Protein AF-A0A947YPJ2-F1 (afdb_monomer_lite)

Radius of gyration: 19.1 Å; chains: 1; bounding box: 31×46×48 Å

pLDDT: mean 85.49, std 8.6, range [52.34, 95.69]

Structure (mmCIF, N/CA/C/O backbone):
data_AF-A0A947YPJ2-F1
#
_entry.id   AF-A0A947YPJ2-F1
#
loop_
_atom_site.group_PDB
_atom_site.id
_atom_site.type_symbol
_atom_site.label_atom_id
_atom_site.label_alt_id
_atom_site.label_comp_id
_atom_site.label_asym_id
_atom_site.label_entity_id
_atom_site.label_seq_id
_atom_site.pdbx_PDB_ins_code
_atom_site.Cartn_x
_atom_site.Cartn_y
_atom_site.Cartn_z
_atom_site.occupancy
_atom_site.B_iso_or_equiv
_atom_site.auth_seq_id
_atom_site.auth_comp_id
_atom_site.auth_asym_id
_atom_site.auth_atom_id
_atom_site.pdbx_PDB_model_num
ATOM 1 N N . MET A 1 1 ? -12.593 -19.917 -6.006 1.00 66.19 1 MET A N 1
ATOM 2 C CA . MET A 1 1 ? -12.044 -19.716 -4.646 1.00 66.19 1 MET A CA 1
ATOM 3 C C . MET A 1 1 ? -13.146 -19.430 -3.629 1.00 66.19 1 MET A C 1
ATOM 5 O O . MET A 1 1 ? -13.114 -20.058 -2.577 1.00 66.1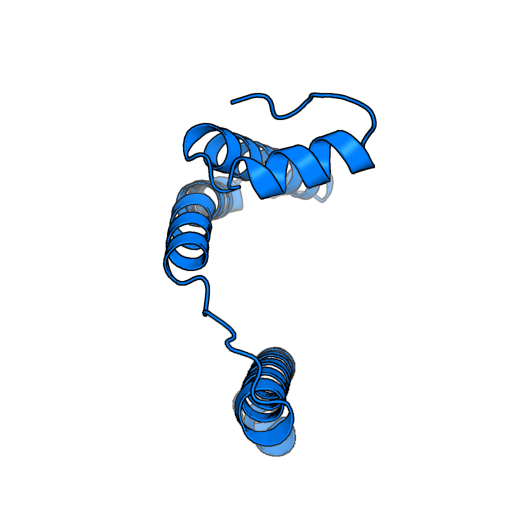9 1 MET A O 1
ATOM 9 N N . ASP A 1 2 ? -14.154 -18.610 -3.954 1.00 71.69 2 ASP A N 1
ATOM 10 C CA . ASP A 1 2 ? -15.284 -18.308 -3.051 1.00 71.69 2 ASP A CA 1
ATOM 11 C C . ASP A 1 2 ? -16.009 -19.541 -2.500 1.00 71.69 2 ASP A C 1
ATOM 13 O O . ASP A 1 2 ? -16.195 -19.647 -1.296 1.00 71.69 2 ASP A O 1
ATOM 17 N N . ILE A 1 3 ? -16.339 -20.524 -3.344 1.00 77.31 3 ILE A N 1
ATOM 18 C CA . ILE A 1 3 ? -17.095 -21.727 -2.934 1.00 77.31 3 ILE A CA 1
ATOM 19 C C . ILE A 1 3 ? -16.406 -22.492 -1.785 1.00 77.31 3 ILE A C 1
ATOM 21 O O . ILE A 1 3 ? -17.071 -23.065 -0.925 1.00 77.31 3 ILE A O 1
ATOM 25 N N . ILE A 1 4 ? -15.070 -22.484 -1.749 1.00 81.25 4 ILE A N 1
ATOM 26 C CA . ILE A 1 4 ? -14.280 -23.177 -0.724 1.00 81.25 4 ILE A CA 1
ATOM 27 C C . ILE A 1 4 ? -14.060 -22.253 0.478 1.00 81.25 4 ILE A C 1
ATOM 29 O O . ILE A 1 4 ? -14.353 -22.629 1.608 1.00 81.25 4 ILE A O 1
ATOM 33 N N . LEU A 1 5 ? -13.579 -21.028 0.251 1.00 77.81 5 LEU A N 1
ATOM 34 C CA . LEU A 1 5 ? -13.214 -20.102 1.328 1.00 77.81 5 LEU A CA 1
ATOM 35 C C . LEU A 1 5 ? -14.428 -19.596 2.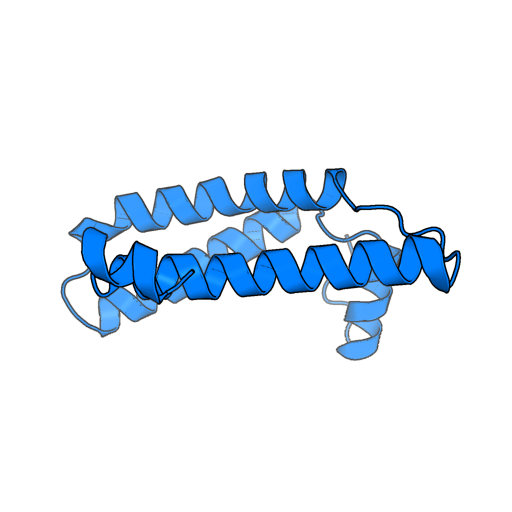112 1.00 77.81 5 LEU A C 1
ATOM 37 O O . LEU A 1 5 ? -14.343 -19.476 3.328 1.00 77.81 5 LEU A O 1
ATOM 41 N N . VAL A 1 6 ? -15.568 -19.357 1.463 1.00 82.94 6 VAL A N 1
ATOM 42 C CA . VAL A 1 6 ? -16.798 -18.920 2.143 1.00 82.94 6 VAL A CA 1
ATOM 43 C C . VAL A 1 6 ? -17.360 -20.029 3.029 1.00 82.94 6 VAL A C 1
ATOM 45 O O . VAL A 1 6 ? -17.852 -19.750 4.118 1.00 82.94 6 VAL A O 1
ATOM 48 N N . LYS A 1 7 ? -17.221 -21.296 2.622 1.00 83.69 7 LYS A N 1
ATOM 49 C CA . LYS A 1 7 ? -17.667 -22.439 3.429 1.00 83.69 7 LYS A CA 1
ATOM 50 C C . LYS A 1 7 ? -16.920 -22.541 4.765 1.00 83.69 7 LYS A C 1
ATOM 52 O O . LYS A 1 7 ? -17.537 -22.885 5.766 1.00 83.69 7 LYS A O 1
ATOM 57 N N . TYR A 1 8 ? -15.617 -22.249 4.783 1.00 87.31 8 TYR A N 1
ATOM 58 C CA . TYR A 1 8 ? -14.784 -22.373 5.990 1.00 87.31 8 TYR A CA 1
ATOM 59 C C . TYR A 1 8 ? -14.603 -21.059 6.766 1.00 87.31 8 TYR A C 1
ATOM 61 O O . TYR A 1 8 ? -14.452 -21.093 7.982 1.00 87.31 8 TYR A O 1
ATOM 69 N N . PHE A 1 9 ? -14.627 -19.908 6.089 1.00 85.69 9 PHE A N 1
ATOM 70 C CA . PHE A 1 9 ? -14.300 -18.598 6.672 1.00 85.69 9 PHE A CA 1
ATOM 71 C C . PHE A 1 9 ? -15.425 -17.559 6.520 1.00 85.69 9 PHE A C 1
ATOM 73 O O . PHE A 1 9 ? -15.237 -16.388 6.857 1.00 85.69 9 PHE A O 1
ATOM 80 N N . GLY A 1 10 ? -16.593 -17.947 5.999 1.00 87.62 10 GLY A N 1
ATOM 81 C CA . GLY A 1 10 ? -17.756 -17.072 5.851 1.00 87.62 10 GLY A CA 1
ATOM 82 C C . GLY A 1 10 ? -17.448 -15.805 5.049 1.00 87.62 10 GLY A C 1
ATOM 83 O O . GLY A 1 10 ? -16.827 -15.847 3.986 1.00 87.62 10 GLY A O 1
ATOM 84 N N . ILE A 1 11 ? -17.857 -14.656 5.590 1.00 87.25 11 ILE A N 1
ATOM 85 C CA . ILE A 1 11 ? -17.673 -13.335 4.966 1.00 87.25 11 ILE A CA 1
ATOM 86 C C . ILE A 1 11 ? -16.181 -12.980 4.826 1.00 87.25 11 ILE A C 1
ATOM 88 O O . ILE A 1 11 ? -15.775 -12.393 3.824 1.00 87.25 11 ILE A O 1
ATOM 92 N N . VAL A 1 12 ? -15.340 -13.390 5.783 1.00 87.31 12 VAL A N 1
ATOM 93 C CA . VAL A 1 12 ? -13.880 -13.197 5.696 1.00 87.31 12 VAL A CA 1
ATOM 94 C C . VAL A 1 12 ? -13.311 -13.995 4.522 1.00 87.31 12 VAL A C 1
ATOM 96 O O . VAL A 1 12 ? -12.463 -13.498 3.784 1.00 87.31 12 VAL A O 1
ATOM 99 N N . GLY A 1 13 ? -13.835 -15.201 4.296 1.00 84.88 13 GLY A N 1
ATOM 100 C CA . GLY A 1 13 ? -13.491 -16.034 3.146 1.00 84.88 13 GLY A CA 1
ATOM 101 C C . GLY A 1 13 ? -13.780 -15.358 1.807 1.00 84.88 13 GLY A C 1
ATOM 102 O O . GLY A 1 13 ? -12.927 -15.391 0.921 1.00 84.88 13 GLY A O 1
ATOM 103 N N . ALA A 1 14 ? -14.930 -14.688 1.684 1.00 85.88 14 ALA A N 1
ATOM 104 C CA . ALA A 1 14 ? -15.283 -13.914 0.490 1.00 85.88 14 ALA A CA 1
ATOM 105 C C . ALA A 1 14 ? -14.314 -12.740 0.254 1.00 85.88 14 ALA A C 1
ATOM 107 O O . ALA A 1 14 ? -13.863 -12.508 -0.870 1.00 85.88 14 ALA A O 1
ATOM 108 N N . ALA A 1 15 ? -13.935 -12.019 1.316 1.00 87.62 15 ALA A N 1
ATOM 109 C CA . ALA A 1 15 ? -12.979 -10.916 1.217 1.00 87.62 15 ALA A CA 1
ATOM 110 C C . ALA A 1 15 ? -11.585 -11.397 0.770 1.00 87.62 15 ALA A C 1
ATOM 112 O O . ALA A 1 15 ? -10.979 -10.805 -0.126 1.00 87.62 15 ALA A O 1
ATOM 113 N N . ILE A 1 16 ? -11.101 -12.508 1.340 1.00 88.88 16 ILE A N 1
ATOM 114 C CA . ILE A 1 16 ? -9.818 -13.119 0.959 1.00 88.88 16 ILE A CA 1
ATOM 115 C C . ILE A 1 16 ? -9.862 -13.588 -0.492 1.00 88.88 16 ILE A C 1
ATOM 117 O O . ILE A 1 16 ? -8.926 -13.325 -1.247 1.00 88.88 16 ILE A O 1
ATOM 121 N N . ALA A 1 17 ? -10.933 -14.262 -0.904 1.00 88.50 17 ALA A N 1
ATOM 122 C CA . ALA A 1 17 ? -11.075 -14.758 -2.265 1.00 88.50 17 ALA A CA 1
ATOM 123 C C . ALA A 1 17 ? -11.111 -13.614 -3.289 1.00 88.50 17 ALA A C 1
ATOM 125 O O . ALA A 1 17 ? -10.407 -13.688 -4.296 1.00 88.50 17 ALA A O 1
ATOM 126 N N . THR A 1 18 ? -11.826 -12.526 -2.992 1.00 90.94 18 THR A N 1
ATOM 127 C CA . THR A 1 18 ? -11.879 -11.327 -3.843 1.00 90.94 18 THR A CA 1
ATOM 128 C C . THR A 1 18 ? -10.503 -10.668 -3.974 1.00 90.94 18 THR A C 1
ATOM 130 O O . THR A 1 18 ? -10.037 -10.411 -5.086 1.00 90.94 18 THR A O 1
ATOM 133 N N . GLY A 1 19 ? -9.805 -10.445 -2.854 1.00 87.25 19 GLY A N 1
ATOM 134 C CA . GLY A 1 19 ? -8.454 -9.874 -2.870 1.00 87.25 19 GLY A CA 1
ATOM 135 C C . GLY A 1 19 ? -7.454 -10.760 -3.625 1.00 87.25 19 GLY A C 1
ATOM 136 O O . GLY A 1 19 ? -6.670 -10.274 -4.442 1.00 87.25 19 GLY A O 1
ATOM 137 N N . SER A 1 20 ? -7.531 -12.076 -3.414 1.00 90.62 20 SER A N 1
ATOM 138 C CA . SER A 1 20 ? -6.661 -13.067 -4.064 1.00 90.62 20 SER A CA 1
ATOM 139 C C . SER A 1 20 ? -6.919 -13.170 -5.569 1.00 90.62 20 SER A C 1
ATOM 141 O O . SER A 1 20 ? -5.974 -13.299 -6.346 1.00 90.62 20 SER A O 1
ATOM 143 N N . ALA A 1 21 ? -8.180 -13.068 -6.002 1.00 91.69 21 ALA A N 1
ATOM 144 C CA . ALA A 1 21 ? -8.546 -13.030 -7.415 1.00 91.69 21 ALA A CA 1
ATOM 145 C C . ALA A 1 21 ? -7.957 -11.797 -8.119 1.00 91.69 21 ALA A C 1
ATOM 147 O O . ALA A 1 21 ? -7.413 -11.923 -9.216 1.00 91.69 21 ALA A O 1
ATOM 148 N N . GLY A 1 22 ? -7.990 -10.627 -7.470 1.00 90.75 22 GLY A N 1
ATOM 149 C CA . GLY A 1 22 ? -7.358 -9.410 -7.988 1.00 90.75 22 GLY A CA 1
ATOM 150 C C . GLY A 1 22 ? -5.844 -9.560 -8.174 1.00 90.75 22 GLY A C 1
ATOM 151 O O . GLY A 1 22 ? -5.308 -9.209 -9.226 1.00 90.75 22 GLY A O 1
ATOM 152 N N . LEU A 1 23 ? -5.155 -10.152 -7.191 1.00 90.19 23 LEU A N 1
ATOM 153 C CA . LEU A 1 23 ? -3.722 -10.449 -7.296 1.00 90.19 23 LEU A CA 1
ATOM 154 C C . LEU A 1 23 ? -3.419 -11.433 -8.433 1.00 90.19 23 LEU A C 1
ATOM 156 O O . LEU A 1 23 ? -2.500 -11.202 -9.216 1.00 90.19 23 LEU A O 1
ATOM 160 N N . LEU A 1 24 ? -4.205 -12.506 -8.560 1.00 91.94 24 LEU A N 1
ATOM 161 C CA . LEU A 1 24 ? -4.055 -13.484 -9.640 1.00 91.94 24 LEU A CA 1
ATOM 162 C C . LEU A 1 24 ? -4.259 -12.853 -11.018 1.00 91.94 24 LEU A C 1
ATOM 164 O O . LEU A 1 24 ? -3.469 -13.115 -11.922 1.00 91.94 24 LEU A O 1
ATOM 168 N N . ALA A 1 25 ? -5.265 -11.991 -11.172 1.00 91.75 25 ALA A N 1
ATOM 169 C CA . ALA A 1 25 ? -5.491 -11.260 -12.414 1.00 91.75 25 ALA A CA 1
ATOM 170 C C . ALA A 1 25 ? -4.291 -10.364 -12.762 1.00 91.75 25 ALA A C 1
ATOM 172 O O . ALA A 1 25 ? -3.836 -10.353 -13.905 1.00 91.75 25 ALA A O 1
ATOM 173 N N . TYR A 1 26 ? -3.723 -9.663 -11.776 1.00 89.44 26 TYR A N 1
ATOM 174 C CA . TYR A 1 26 ? -2.522 -8.852 -11.975 1.00 89.44 26 TYR A CA 1
ATOM 175 C C . TYR A 1 26 ? -1.315 -9.695 -12.422 1.00 89.44 26 TYR A C 1
ATOM 177 O O . TYR A 1 26 ? -0.641 -9.341 -13.392 1.00 89.44 26 TYR A O 1
ATOM 185 N N . PHE A 1 27 ? -1.065 -10.837 -11.770 1.00 89.56 27 PHE A N 1
ATOM 186 C CA . PHE A 1 27 ? 0.005 -11.756 -12.171 1.00 89.56 27 PHE A CA 1
ATOM 187 C C . PHE A 1 27 ? -0.218 -12.340 -13.565 1.00 89.56 27 PHE A C 1
ATOM 189 O O . PHE A 1 27 ? 0.734 -12.435 -14.341 1.00 89.56 27 PHE A O 1
ATOM 196 N N . TYR A 1 28 ? -1.462 -12.685 -13.896 1.00 91.12 28 TYR A N 1
ATOM 197 C CA . TYR A 1 28 ? -1.832 -13.156 -15.224 1.00 91.12 28 TYR A CA 1
ATOM 198 C C . TYR A 1 28 ? -1.503 -12.108 -16.290 1.00 91.12 28 TYR A C 1
ATOM 200 O O . TYR A 1 28 ? -0.802 -12.423 -17.249 1.00 91.12 28 TYR A O 1
ATOM 208 N N . TYR A 1 29 ? -1.917 -10.849 -16.101 1.00 89.75 29 TYR A N 1
ATOM 209 C CA . TYR A 1 29 ? -1.594 -9.780 -17.047 1.00 89.75 29 TYR A CA 1
ATOM 210 C C . TYR A 1 29 ? -0.089 -9.551 -17.163 1.00 89.75 29 TYR A C 1
ATOM 212 O O . TYR A 1 29 ? 0.432 -9.456 -18.273 1.00 89.75 29 TYR A O 1
ATOM 220 N N . TRP A 1 30 ? 0.633 -9.517 -16.042 1.00 86.94 30 TRP A N 1
ATOM 221 C CA . TRP A 1 30 ? 2.086 -9.371 -16.060 1.00 86.94 30 TRP A CA 1
ATOM 222 C C . TRP A 1 30 ? 2.774 -10.495 -16.853 1.00 86.94 30 TRP A C 1
ATOM 224 O O . TRP A 1 30 ? 3.642 -10.217 -17.686 1.00 86.94 30 TRP A O 1
ATOM 234 N N . ALA A 1 31 ? 2.359 -11.751 -16.653 1.00 87.50 31 ALA A N 1
ATOM 235 C CA . ALA A 1 31 ? 2.884 -12.895 -17.394 1.00 87.50 31 ALA A CA 1
ATOM 236 C C . ALA A 1 31 ? 2.518 -12.821 -18.885 1.00 87.50 31 ALA A C 1
ATOM 238 O O . ALA A 1 31 ? 3.385 -13.000 -19.741 1.00 87.50 31 ALA A O 1
ATOM 239 N N . ALA A 1 32 ? 1.269 -12.472 -19.206 1.00 89.38 32 ALA A N 1
ATOM 240 C CA . ALA A 1 32 ? 0.791 -12.341 -20.578 1.00 89.38 32 ALA A CA 1
ATOM 241 C C . ALA A 1 32 ? 1.555 -11.255 -21.357 1.00 89.38 32 ALA A C 1
ATOM 243 O O . ALA A 1 32 ? 2.026 -11.508 -22.466 1.00 89.38 32 ALA A O 1
ATOM 244 N N . PHE A 1 33 ? 1.766 -10.072 -20.770 1.00 88.81 33 PHE A N 1
ATOM 245 C CA . PHE A 1 33 ? 2.553 -9.005 -21.401 1.00 88.81 33 PHE A CA 1
ATOM 246 C C . PHE A 1 33 ? 4.026 -9.385 -21.577 1.00 88.81 33 PHE A C 1
ATOM 248 O O . PHE A 1 33 ? 4.646 -9.030 -22.585 1.00 88.81 33 PHE A O 1
ATOM 255 N N . ARG A 1 34 ? 4.592 -10.136 -20.628 1.00 83.12 34 ARG A N 1
ATOM 256 C CA . ARG A 1 34 ? 5.977 -10.599 -20.714 1.00 83.12 34 ARG A CA 1
ATOM 257 C C . ARG A 1 34 ? 6.166 -11.667 -21.792 1.00 83.12 34 ARG A C 1
ATOM 259 O O . ARG A 1 34 ? 7.155 -11.610 -22.520 1.00 83.12 34 ARG A O 1
ATOM 266 N N . TRP A 1 35 ? 5.253 -12.630 -21.896 1.00 85.00 35 TRP A N 1
ATOM 267 C CA . TRP A 1 35 ? 5.392 -13.767 -22.811 1.00 85.00 35 TRP A CA 1
ATOM 268 C C . TRP A 1 35 ? 4.875 -13.481 -24.220 1.00 85.00 35 TRP A C 1
ATOM 270 O O . TRP A 1 35 ? 5.556 -13.821 -25.185 1.00 85.00 35 TRP A O 1
ATOM 280 N N . HIS A 1 36 ? 3.723 -12.822 -24.359 1.00 85.25 36 HIS A N 1
ATOM 281 C CA . HIS A 1 36 ? 3.103 -12.595 -25.668 1.00 85.25 36 HIS A CA 1
ATOM 282 C C . HIS A 1 36 ? 3.543 -11.286 -26.321 1.00 85.25 36 HIS A C 1
ATOM 284 O O . HIS A 1 36 ? 3.797 -11.258 -27.521 1.00 85.25 36 HIS A O 1
ATOM 290 N N . VAL A 1 37 ? 3.689 -10.212 -25.542 1.00 84.19 37 VAL A N 1
ATOM 291 C CA . VAL A 1 37 ? 4.064 -8.885 -26.070 1.00 84.19 37 VAL A CA 1
ATOM 292 C C . VAL A 1 37 ? 5.583 -8.654 -26.000 1.00 84.19 37 VAL A C 1
ATOM 294 O O . VAL A 1 37 ? 6.096 -7.692 -26.564 1.00 84.19 37 VAL A O 1
ATOM 297 N N . LYS A 1 38 ? 6.333 -9.556 -25.340 1.00 80.38 38 LYS A N 1
ATOM 298 C CA . LYS A 1 38 ? 7.795 -9.477 -25.127 1.00 80.38 38 LYS A CA 1
ATOM 299 C C . LYS A 1 38 ? 8.251 -8.144 -24.514 1.00 80.38 38 LYS A C 1
ATOM 301 O O . LYS A 1 38 ? 9.400 -7.730 -24.679 1.00 80.38 38 LYS A O 1
ATOM 306 N N . LEU A 1 39 ? 7.366 -7.474 -23.774 1.00 78.75 39 LEU A N 1
ATOM 307 C CA . LEU A 1 39 ? 7.705 -6.262 -23.037 1.00 78.75 39 LEU A CA 1
ATOM 308 C C . LEU A 1 39 ? 8.634 -6.621 -21.873 1.00 78.75 39 LEU A C 1
ATOM 310 O O . LEU A 1 39 ? 8.334 -7.496 -21.058 1.00 78.75 39 LEU A O 1
ATOM 314 N N . LYS A 1 40 ? 9.765 -5.913 -21.764 1.00 74.94 40 LYS A N 1
ATOM 315 C CA . LYS A 1 40 ? 10.672 -6.016 -20.612 1.00 74.94 40 LYS A CA 1
ATOM 316 C C . LYS A 1 40 ? 10.081 -5.271 -19.412 1.00 74.94 40 LYS A C 1
ATOM 318 O O . LYS A 1 40 ? 10.485 -4.155 -19.092 1.00 74.94 40 LYS A O 1
ATOM 323 N N . LEU A 1 41 ? 9.105 -5.893 -18.758 1.00 75.19 41 LEU A N 1
ATOM 324 C CA . LEU A 1 41 ? 8.523 -5.394 -17.515 1.00 75.19 41 LEU A CA 1
ATOM 325 C C . LEU A 1 41 ? 9.457 -5.710 -16.345 1.00 75.19 41 LEU A C 1
ATOM 327 O O . LEU A 1 41 ? 9.685 -6.874 -16.013 1.00 75.19 41 LEU A O 1
ATOM 331 N N . HIS A 1 42 ? 9.981 -4.667 -15.708 1.00 78.69 42 HIS A N 1
ATOM 332 C CA . HIS A 1 42 ? 10.746 -4.793 -14.473 1.00 78.69 42 HIS A CA 1
ATOM 333 C C . HIS A 1 42 ? 9.784 -4.651 -1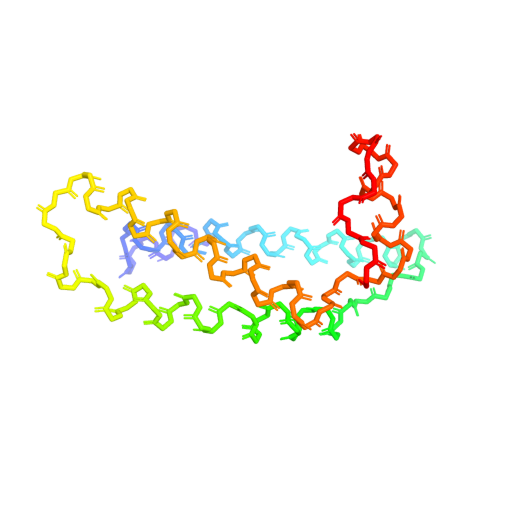3.299 1.00 78.69 42 HIS A C 1
ATOM 335 O O . HIS A 1 42 ? 9.075 -3.652 -13.193 1.00 78.69 42 HIS A O 1
ATOM 341 N N . PHE A 1 43 ? 9.734 -5.659 -12.431 1.00 77.50 43 PHE A N 1
ATOM 342 C CA . PHE A 1 43 ? 8.924 -5.572 -11.224 1.00 77.50 43 PHE A CA 1
ATOM 343 C C . PHE A 1 43 ? 9.619 -4.631 -10.224 1.00 77.50 43 PHE A C 1
ATOM 345 O O . PHE A 1 43 ? 10.792 -4.858 -9.906 1.00 77.50 43 PHE A O 1
ATOM 352 N N . PRO A 1 44 ? 8.953 -3.573 -9.727 1.00 82.06 44 PRO A N 1
ATOM 353 C CA . PRO A 1 44 ? 9.600 -2.545 -8.919 1.00 82.06 44 PRO A CA 1
ATOM 354 C C . PRO A 1 44 ? 9.731 -2.988 -7.451 1.00 82.06 44 PRO A C 1
ATOM 356 O O . PRO A 1 44 ? 9.153 -2.384 -6.550 1.00 82.06 44 PRO A O 1
ATOM 359 N N . PHE A 1 45 ? 10.514 -4.043 -7.195 1.00 83.06 45 PHE A N 1
ATOM 360 C CA . PHE A 1 45 ? 10.713 -4.619 -5.856 1.00 83.06 45 PHE A CA 1
ATOM 361 C C . PHE A 1 45 ? 11.165 -3.582 -4.823 1.00 83.06 45 PHE A C 1
ATOM 363 O O . PHE A 1 45 ? 10.669 -3.567 -3.701 1.00 83.06 45 PHE A O 1
ATOM 370 N N . ILE A 1 46 ? 12.068 -2.677 -5.212 1.00 83.50 46 ILE A N 1
ATOM 371 C CA . ILE A 1 46 ? 12.574 -1.625 -4.322 1.00 83.50 46 ILE A CA 1
ATOM 372 C C . ILE A 1 46 ? 11.450 -0.662 -3.926 1.00 83.50 46 ILE A C 1
ATOM 374 O O . ILE A 1 46 ? 11.342 -0.301 -2.756 1.00 83.50 46 ILE A O 1
ATOM 378 N N . ALA A 1 47 ? 10.602 -0.260 -4.878 1.00 82.94 47 ALA A N 1
ATOM 379 C CA . ALA A 1 47 ? 9.472 0.616 -4.586 1.00 82.94 47 ALA A CA 1
ATOM 380 C C . ALA A 1 47 ? 8.464 -0.090 -3.673 1.00 82.94 47 ALA A C 1
ATOM 382 O O . ALA A 1 47 ? 8.047 0.494 -2.680 1.00 82.94 47 ALA A O 1
ATOM 383 N N . LEU A 1 48 ? 8.162 -1.369 -3.937 1.00 86.06 48 LEU A N 1
ATOM 384 C CA . LEU A 1 48 ? 7.277 -2.173 -3.093 1.00 86.06 48 LEU A CA 1
ATOM 385 C C . LEU A 1 48 ? 7.779 -2.231 -1.643 1.00 86.06 48 LEU A C 1
ATOM 387 O O . LEU A 1 48 ? 7.024 -1.925 -0.724 1.00 86.06 48 LEU A O 1
ATOM 391 N N . ILE A 1 49 ? 9.057 -2.564 -1.435 1.00 88.31 49 ILE A N 1
ATOM 392 C CA . ILE A 1 49 ? 9.656 -2.647 -0.094 1.00 88.31 49 ILE A CA 1
ATOM 393 C C . ILE A 1 49 ? 9.611 -1.284 0.608 1.00 88.31 49 ILE A C 1
ATOM 395 O O . ILE A 1 49 ? 9.225 -1.210 1.773 1.00 88.31 49 ILE A O 1
ATOM 399 N N . LYS A 1 50 ? 9.949 -0.194 -0.095 1.00 85.94 50 LYS A N 1
ATOM 400 C CA . LYS A 1 50 ? 9.865 1.167 0.459 1.00 85.94 50 LYS A CA 1
ATOM 401 C C . LYS A 1 50 ? 8.434 1.542 0.849 1.00 85.94 50 LYS A C 1
ATOM 403 O O . LYS A 1 50 ? 8.226 2.119 1.913 1.00 85.94 50 LYS A O 1
ATOM 408 N N . THR A 1 51 ? 7.444 1.192 0.030 1.00 87.94 51 THR A N 1
ATOM 409 C CA . THR A 1 51 ? 6.029 1.423 0.341 1.00 87.94 51 THR A CA 1
ATOM 410 C C . THR A 1 51 ? 5.589 0.617 1.558 1.00 87.94 51 THR A C 1
ATOM 412 O O . THR A 1 51 ? 4.963 1.180 2.451 1.00 87.94 51 THR A O 1
ATOM 415 N N . MET A 1 52 ? 5.958 -0.664 1.648 1.00 89.19 52 MET A N 1
ATOM 416 C CA . MET A 1 52 ? 5.655 -1.489 2.823 1.00 89.19 52 MET A CA 1
ATOM 417 C C . MET A 1 52 ? 6.285 -0.906 4.092 1.00 89.19 52 MET A C 1
ATOM 419 O O . MET A 1 52 ? 5.597 -0.769 5.100 1.00 89.19 52 MET A O 1
ATOM 423 N N . ALA A 1 53 ? 7.548 -0.477 4.029 1.00 89.38 53 ALA A N 1
ATOM 424 C CA . ALA A 1 53 ? 8.223 0.170 5.152 1.00 89.38 53 ALA A CA 1
ATOM 425 C C . ALA A 1 53 ? 7.516 1.464 5.592 1.00 89.38 53 ALA A C 1
ATOM 427 O O . ALA A 1 53 ? 7.400 1.724 6.786 1.00 89.38 53 ALA A O 1
ATOM 428 N N . ASN A 1 54 ? 6.993 2.249 4.649 1.00 89.81 54 ASN A N 1
ATOM 429 C CA . ASN A 1 54 ? 6.264 3.484 4.945 1.00 89.81 54 ASN A CA 1
ATOM 430 C C . ASN A 1 54 ? 4.845 3.267 5.467 1.00 89.81 54 ASN A C 1
ATOM 432 O O . ASN A 1 54 ? 4.294 4.151 6.124 1.00 89.81 54 ASN A O 1
ATOM 436 N N . LEU A 1 55 ? 4.250 2.108 5.189 1.00 91.62 55 LEU A N 1
ATOM 437 C CA . LEU A 1 55 ? 2.966 1.717 5.761 1.00 91.62 55 LEU A CA 1
ATOM 438 C C . LEU A 1 55 ? 3.102 1.308 7.231 1.00 91.62 55 LEU A C 1
ATOM 440 O O . LEU A 1 55 ? 2.150 1.493 7.985 1.00 91.62 55 LEU A O 1
ATOM 444 N N . THR A 1 56 ? 4.266 0.816 7.668 1.00 93.12 56 THR A N 1
ATOM 445 C CA . THR A 1 56 ? 4.472 0.339 9.046 1.00 93.12 56 THR A CA 1
ATOM 446 C C . THR A 1 56 ? 4.172 1.401 10.115 1.00 93.12 56 THR A C 1
ATOM 448 O O . THR A 1 56 ? 3.400 1.098 11.025 1.00 93.12 56 THR A O 1
ATOM 451 N N . PRO A 1 57 ? 4.679 2.651 10.034 1.00 92.81 57 PRO A N 1
ATOM 452 C CA . PRO A 1 57 ? 4.376 3.683 11.028 1.00 92.81 57 PRO A CA 1
ATOM 453 C C . PRO A 1 57 ? 2.894 4.060 11.067 1.00 92.81 57 PRO A C 1
ATOM 455 O O . PRO A 1 57 ? 2.335 4.251 12.144 1.00 92.81 57 PRO A O 1
ATOM 458 N N . MET A 1 58 ? 2.245 4.128 9.901 1.00 94.44 58 MET A N 1
ATOM 459 C CA . MET A 1 58 ? 0.805 4.371 9.812 1.00 94.44 58 MET A CA 1
ATOM 460 C C . MET A 1 58 ? 0.020 3.227 10.462 1.00 94.44 58 MET A C 1
ATOM 462 O O . MET A 1 58 ? -0.874 3.474 11.266 1.00 94.44 58 MET A O 1
ATOM 466 N N . ALA A 1 59 ? 0.351 1.978 10.131 1.00 93.50 59 ALA A N 1
ATOM 467 C CA . ALA A 1 59 ? -0.317 0.803 10.677 1.00 93.50 59 ALA A CA 1
ATOM 468 C C . ALA A 1 59 ? -0.154 0.728 12.201 1.00 93.50 59 ALA A C 1
ATOM 470 O O . ALA A 1 59 ? -1.134 0.515 12.912 1.00 93.50 59 ALA A O 1
ATOM 471 N N . LEU A 1 60 ? 1.059 0.979 12.705 1.00 95.06 60 LEU A N 1
ATOM 472 C CA . LEU A 1 60 ? 1.335 1.037 14.137 1.00 95.06 60 LEU A CA 1
ATOM 473 C C . LEU A 1 60 ? 0.499 2.125 14.819 1.00 95.06 60 LEU A C 1
ATOM 475 O O . LEU A 1 60 ? -0.136 1.853 15.835 1.00 95.06 60 LEU A O 1
ATOM 479 N N . PHE A 1 61 ? 0.437 3.326 14.236 1.00 95.25 61 PHE A N 1
ATOM 480 C CA . PHE A 1 61 ? -0.405 4.406 14.746 1.00 95.25 61 PHE A CA 1
ATOM 481 C C . PHE A 1 61 ? -1.879 3.999 14.814 1.00 95.25 61 PHE A C 1
ATOM 483 O O . PHE A 1 61 ? -2.499 4.169 15.856 1.00 95.25 61 PHE A O 1
ATO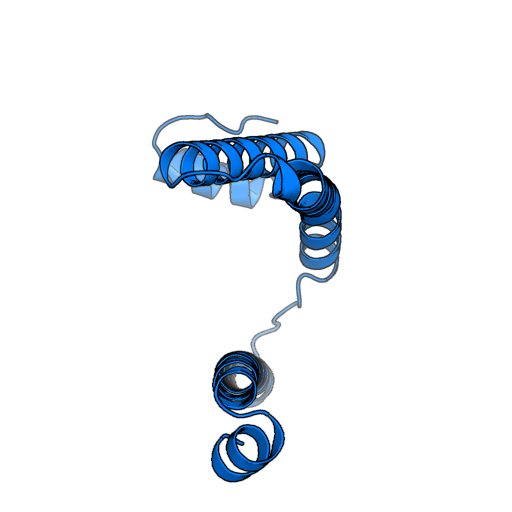M 490 N N . VAL A 1 62 ? -2.439 3.424 13.746 1.00 93.75 62 VAL A N 1
ATOM 491 C CA . VAL A 1 62 ? -3.855 3.020 13.713 1.00 93.75 62 VAL A CA 1
ATOM 492 C C . VAL A 1 62 ? -4.154 1.941 14.759 1.00 93.75 62 VAL A C 1
ATOM 494 O O . VAL A 1 62 ? -5.188 2.004 15.423 1.00 93.75 62 VAL A O 1
ATOM 497 N N . ILE A 1 63 ? -3.247 0.979 14.955 1.00 94.81 63 ILE A N 1
ATOM 498 C CA . ILE A 1 63 ? -3.394 -0.064 15.981 1.00 94.81 63 ILE A CA 1
ATOM 499 C C . ILE A 1 63 ? -3.390 0.552 17.385 1.00 94.81 63 ILE A C 1
ATOM 501 O O . ILE A 1 63 ? -4.258 0.224 18.192 1.00 94.81 63 ILE A O 1
ATOM 505 N N . LEU A 1 64 ? -2.458 1.467 17.664 1.00 94.62 64 LEU A N 1
ATOM 506 C CA . LEU A 1 64 ? -2.376 2.168 18.950 1.00 94.62 64 LEU A CA 1
ATOM 507 C C . LEU A 1 64 ? -3.544 3.137 19.167 1.00 94.62 64 LEU A C 1
ATOM 509 O O . LEU A 1 64 ? -3.973 3.336 20.299 1.00 94.62 64 LEU A O 1
ATOM 513 N N . ALA A 1 65 ? -4.082 3.713 18.093 1.00 92.56 65 ALA A N 1
ATOM 514 C CA . ALA A 1 65 ? -5.218 4.624 18.127 1.00 92.56 65 ALA A CA 1
ATOM 515 C C . ALA A 1 65 ? -6.562 3.897 18.312 1.00 92.56 65 ALA A C 1
ATOM 517 O O . ALA A 1 65 ? -7.552 4.527 18.682 1.00 92.56 65 ALA A O 1
ATOM 518 N N . ARG A 1 66 ? -6.613 2.574 18.092 1.00 92.06 66 ARG A N 1
ATOM 519 C CA . ARG A 1 66 ? -7.836 1.759 18.170 1.00 92.06 66 ARG A CA 1
ATOM 520 C C . ARG A 1 66 ? -8.663 1.970 19.452 1.00 92.06 66 ARG A C 1
ATOM 522 O O . ARG A 1 66 ? -9.877 2.100 19.312 1.00 92.06 66 ARG A O 1
ATOM 529 N N . PRO A 1 67 ? -8.086 2.040 20.671 1.00 93.75 67 PRO A N 1
ATOM 530 C CA . PRO A 1 67 ? -8.858 2.250 21.903 1.00 93.75 67 PRO A CA 1
ATOM 531 C C . PRO A 1 67 ? -9.546 3.622 21.983 1.00 93.75 67 PRO A C 1
ATOM 533 O O . PRO A 1 67 ? -10.488 3.794 22.751 1.00 93.75 67 PRO A O 1
ATOM 536 N N . PHE A 1 68 ? -9.089 4.598 21.195 1.00 90.25 68 PHE A N 1
ATOM 537 C CA . PHE A 1 68 ? -9.625 5.960 21.172 1.00 90.25 68 PHE A CA 1
ATOM 538 C C . PHE A 1 68 ? -10.778 6.129 20.169 1.00 90.25 68 PHE A C 1
ATOM 540 O O . PHE A 1 68 ? -11.382 7.200 20.098 1.00 90.25 68 PHE A O 1
ATOM 547 N N . ILE A 1 69 ? -11.106 5.086 19.397 1.00 93.69 69 ILE A N 1
ATOM 548 C CA . ILE A 1 69 ? -12.189 5.112 18.410 1.00 93.69 69 ILE A CA 1
ATOM 549 C C . ILE A 1 69 ? -13.509 4.785 19.114 1.00 93.69 69 ILE A C 1
ATOM 551 O O . ILE A 1 69 ? -13.884 3.623 19.254 1.00 93.69 69 ILE A O 1
ATOM 555 N N . GLN A 1 70 ? -14.210 5.822 19.567 1.00 94.25 70 GLN A N 1
A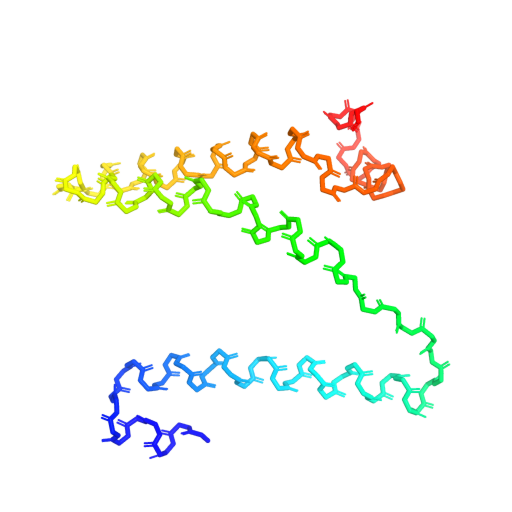TOM 556 C CA . GLN A 1 70 ? -15.479 5.695 20.300 1.00 94.25 70 GLN A CA 1
ATOM 557 C C . GLN A 1 70 ? -16.699 6.079 19.456 1.00 94.25 70 GLN A C 1
ATOM 559 O O . GLN A 1 70 ? -17.816 5.652 19.730 1.00 94.25 70 GLN A O 1
ATOM 564 N N . ASN A 1 71 ? -16.502 6.903 18.428 1.00 95.06 71 ASN A N 1
ATOM 565 C CA . ASN A 1 71 ? -17.564 7.416 17.567 1.00 95.06 71 ASN A CA 1
ATOM 566 C C . ASN A 1 71 ? -17.067 7.637 16.128 1.00 95.06 71 ASN A C 1
ATOM 568 O O . ASN A 1 71 ? -15.867 7.597 15.843 1.00 95.06 71 ASN A O 1
ATOM 572 N N . ILE A 1 72 ? -17.991 7.901 15.204 1.00 95.50 72 ILE A N 1
ATOM 573 C CA . ILE A 1 72 ? -17.657 8.080 13.783 1.00 95.50 72 ILE A CA 1
ATOM 574 C C . ILE A 1 72 ? -16.686 9.246 13.537 1.00 95.50 72 ILE A C 1
ATOM 576 O O . ILE A 1 72 ? -15.828 9.154 12.664 1.00 95.50 72 ILE A O 1
ATOM 580 N N . ILE A 1 73 ? -16.757 10.309 14.344 1.00 95.00 73 ILE A N 1
ATOM 581 C CA . ILE A 1 73 ? -15.859 11.466 14.236 1.00 95.00 73 ILE A CA 1
ATOM 582 C C . ILE A 1 73 ? -14.428 11.053 14.597 1.00 95.00 73 ILE A C 1
ATOM 584 O O . ILE A 1 73 ? -13.499 11.330 13.843 1.00 95.00 73 ILE A O 1
ATOM 588 N N . SER A 1 74 ? -14.246 10.325 15.702 1.00 93.50 74 SER A N 1
ATOM 589 C CA . SER A 1 74 ? -12.942 9.793 16.113 1.00 93.50 74 SER A CA 1
ATOM 590 C C . SER A 1 74 ? -12.359 8.834 15.071 1.00 93.50 74 SER A C 1
ATOM 592 O O . SER A 1 74 ? -11.166 8.895 14.790 1.00 93.50 74 SER A O 1
ATOM 594 N N . LEU A 1 75 ? -13.198 8.023 14.412 1.00 93.38 75 LEU A N 1
ATOM 595 C CA . LEU A 1 75 ? -12.771 7.167 13.305 1.00 93.38 75 LEU A CA 1
ATOM 596 C C . LEU A 1 75 ? -12.250 7.993 12.119 1.00 93.38 75 LEU A C 1
ATOM 598 O O . LEU A 1 75 ? -11.165 7.716 11.612 1.00 93.38 75 LEU A O 1
ATOM 602 N N . ILE A 1 76 ? -12.992 9.024 11.701 1.00 95.69 76 ILE A N 1
ATOM 603 C CA . ILE A 1 76 ? -12.582 9.916 10.606 1.00 95.69 76 ILE A CA 1
ATOM 604 C C . ILE A 1 76 ? -11.255 10.607 10.946 1.00 95.69 76 ILE A C 1
ATOM 606 O O . ILE A 1 76 ? -10.349 10.638 10.113 1.00 95.69 76 ILE A O 1
ATOM 610 N N . LEU A 1 77 ? -11.101 11.107 12.175 1.00 94.56 77 LEU A N 1
ATOM 611 C CA . LEU A 1 77 ? -9.862 11.745 12.626 1.00 94.56 77 LEU A CA 1
ATOM 612 C C . LEU A 1 77 ? -8.669 10.783 12.605 1.00 94.56 77 LEU A C 1
ATOM 614 O O . LEU A 1 77 ? -7.587 11.170 12.158 1.00 94.56 77 LEU A O 1
ATOM 618 N N . VAL A 1 78 ? -8.852 9.528 13.027 1.00 94.69 78 VAL A N 1
ATOM 619 C CA . VAL A 1 78 ? -7.800 8.501 12.949 1.00 94.69 78 VAL A CA 1
ATOM 620 C C . VAL A 1 78 ? -7.421 8.206 11.497 1.00 94.69 78 VAL A C 1
ATOM 622 O O . VAL A 1 78 ? -6.231 8.116 11.199 1.00 94.69 78 VAL A O 1
ATOM 625 N N . ILE A 1 79 ? -8.391 8.122 10.579 1.00 93.75 79 ILE A N 1
ATOM 626 C CA . ILE A 1 79 ? -8.128 7.909 9.145 1.00 93.75 79 ILE A CA 1
ATOM 627 C C . ILE A 1 79 ? -7.318 9.071 8.558 1.00 93.75 79 ILE A C 1
ATOM 629 O O . ILE A 1 79 ? -6.298 8.837 7.910 1.00 93.75 79 ILE A O 1
ATOM 633 N N . ILE A 1 80 ? -7.734 10.317 8.811 1.00 95.44 80 ILE A N 1
ATOM 634 C CA . ILE A 1 80 ? -7.030 11.516 8.329 1.00 95.44 80 ILE A CA 1
ATOM 635 C C . ILE A 1 80 ? -5.606 11.561 8.893 1.00 95.44 80 ILE A C 1
ATOM 637 O O . ILE A 1 80 ? -4.651 11.803 8.155 1.00 95.44 80 ILE A O 1
ATOM 641 N N . SER A 1 81 ? -5.449 11.277 10.186 1.00 94.25 81 SER A N 1
ATOM 642 C CA . SER A 1 81 ? -4.143 11.280 10.852 1.00 94.25 81 SER A CA 1
ATOM 643 C C . SER A 1 81 ? -3.229 10.179 10.308 1.00 94.25 81 SER A C 1
ATOM 645 O O . SER A 1 81 ? -2.061 10.432 10.017 1.00 94.25 81 SER A O 1
ATOM 647 N N . GLY A 1 82 ? -3.760 8.973 10.087 1.00 93.81 82 GLY A N 1
ATOM 648 C CA . GLY A 1 82 ? -3.029 7.878 9.450 1.00 93.81 82 GLY A CA 1
ATOM 649 C C . GLY A 1 82 ? -2.580 8.232 8.031 1.00 93.81 82 GLY A C 1
ATOM 650 O O . GLY A 1 82 ? -1.409 8.059 7.692 1.00 93.81 82 GLY A O 1
ATOM 651 N N . ALA A 1 83 ? -3.473 8.810 7.221 1.00 92.50 83 ALA A N 1
ATOM 652 C CA . ALA A 1 83 ? -3.133 9.281 5.882 1.00 92.50 83 ALA A CA 1
ATOM 653 C C . ALA A 1 83 ? -2.014 10.337 5.917 1.00 92.50 83 ALA A C 1
ATOM 655 O O . ALA A 1 83 ? -1.061 10.249 5.142 1.00 92.50 83 ALA A O 1
ATOM 656 N N . ALA A 1 84 ? -2.075 11.287 6.855 1.00 93.44 84 ALA A N 1
ATOM 657 C CA . ALA A 1 84 ? -1.030 12.289 7.044 1.00 93.44 84 ALA A CA 1
ATOM 658 C C . ALA A 1 84 ? 0.324 11.658 7.416 1.00 93.44 84 ALA A C 1
ATOM 660 O O . ALA A 1 84 ? 1.346 12.026 6.836 1.00 93.44 84 ALA A O 1
ATOM 661 N N . ILE A 1 85 ? 0.342 10.666 8.316 1.00 93.62 85 ILE A N 1
ATOM 662 C CA . ILE A 1 85 ? 1.558 9.921 8.687 1.00 93.62 85 ILE A CA 1
ATOM 663 C C . ILE A 1 85 ? 2.149 9.205 7.471 1.00 93.62 85 ILE A C 1
ATOM 665 O O . ILE A 1 85 ? 3.354 9.295 7.230 1.00 93.62 85 ILE A O 1
ATOM 669 N N . TYR A 1 86 ? 1.320 8.525 6.676 1.00 91.69 86 TYR A N 1
ATOM 670 C CA . TYR A 1 86 ? 1.785 7.843 5.471 1.00 91.69 86 TYR A CA 1
ATOM 671 C C . TYR A 1 86 ? 2.365 8.820 4.442 1.00 91.69 86 TYR A C 1
ATOM 673 O O . TYR A 1 86 ? 3.436 8.564 3.887 1.00 91.69 86 TYR A O 1
ATOM 681 N N . ILE A 1 87 ? 1.698 9.954 4.203 1.00 88.88 87 ILE A N 1
ATOM 682 C CA . ILE A 1 87 ? 2.189 10.998 3.292 1.00 88.88 87 ILE A CA 1
ATOM 683 C C . ILE A 1 87 ? 3.523 11.551 3.798 1.00 88.88 87 ILE A C 1
ATOM 685 O O . ILE A 1 87 ? 4.467 11.667 3.019 1.00 88.88 87 ILE A O 1
ATOM 689 N N . PHE A 1 88 ? 3.637 11.825 5.098 1.00 89.62 88 PHE A N 1
ATOM 690 C CA . PHE A 1 88 ? 4.871 12.312 5.710 1.00 89.62 88 PHE A CA 1
ATOM 691 C C . PHE A 1 88 ? 6.029 11.312 5.570 1.00 89.62 88 PHE A C 1
ATOM 693 O O . PHE A 1 88 ? 7.132 11.689 5.170 1.00 89.62 88 PHE A O 1
ATOM 700 N N . MET A 1 89 ? 5.785 10.025 5.828 1.00 89.44 89 MET A N 1
ATOM 701 C CA . MET A 1 89 ? 6.792 8.974 5.642 1.00 89.44 89 MET A CA 1
ATOM 702 C C . MET A 1 89 ? 7.174 8.806 4.166 1.00 89.44 89 MET A C 1
ATOM 704 O O . MET A 1 89 ? 8.351 8.670 3.832 1.00 89.44 89 MET A O 1
ATOM 708 N N . SER A 1 90 ? 6.195 8.885 3.263 1.00 86.38 90 SER A N 1
ATOM 709 C CA . SER A 1 90 ? 6.395 8.842 1.806 1.00 86.38 90 SER A CA 1
ATOM 710 C C . SER A 1 90 ? 7.223 10.007 1.291 1.00 86.38 90 SER A C 1
ATOM 712 O O . SER A 1 90 ? 8.095 9.813 0.441 1.00 86.38 90 SER A O 1
ATOM 714 N N . TYR A 1 91 ? 7.002 11.188 1.859 1.00 83.06 91 TYR A N 1
ATOM 715 C CA . TYR A 1 91 ? 7.796 12.376 1.609 1.00 83.06 91 TYR A CA 1
ATOM 716 C C . TYR A 1 91 ? 9.243 12.200 2.095 1.00 83.06 91 TYR A C 1
ATOM 718 O O . TYR A 1 91 ? 10.181 12.419 1.330 1.00 83.06 91 TYR A O 1
ATOM 726 N N . LYS A 1 92 ? 9.448 11.730 3.334 1.00 84.38 92 LYS A N 1
ATOM 727 C CA . LYS A 1 92 ? 10.788 11.538 3.917 1.00 84.38 92 LYS A CA 1
ATOM 728 C C . LYS A 1 92 ? 11.613 10.469 3.201 1.00 84.38 92 LYS A C 1
ATOM 730 O O . LYS A 1 92 ? 12.774 10.710 2.886 1.00 84.38 92 LYS A O 1
ATOM 735 N N . ASN A 1 93 ? 11.012 9.320 2.905 1.00 83.00 93 ASN A N 1
ATOM 736 C CA . ASN A 1 93 ? 11.706 8.188 2.284 1.00 83.00 93 ASN A CA 1
ATOM 737 C C . ASN A 1 93 ? 11.766 8.259 0.756 1.00 83.00 93 ASN A C 1
ATOM 739 O O . ASN A 1 93 ? 12.260 7.319 0.126 1.00 83.00 93 ASN A O 1
ATOM 743 N N . LYS A 1 94 ? 11.311 9.372 0.156 1.00 78.50 94 LYS A N 1
ATOM 744 C CA . LYS A 1 94 ? 11.497 9.655 -1.269 1.00 78.50 94 LYS A CA 1
ATOM 745 C C . LYS A 1 94 ? 11.049 8.474 -2.146 1.00 78.50 94 LYS A C 1
ATOM 747 O O . LYS A 1 94 ? 11.805 8.022 -3.004 1.00 78.50 94 LYS A O 1
ATOM 752 N N . ILE A 1 95 ? 9.841 7.945 -1.900 1.00 77.19 95 ILE A N 1
ATOM 753 C CA . ILE A 1 95 ? 9.324 6.746 -2.596 1.00 77.19 95 ILE A CA 1
ATOM 754 C C . ILE A 1 95 ? 9.361 6.928 -4.113 1.00 77.19 95 ILE A C 1
ATOM 756 O O . ILE A 1 95 ? 9.819 6.038 -4.825 1.00 77.19 95 ILE A O 1
ATOM 760 N N . PHE A 1 96 ? 8.886 8.078 -4.587 1.00 75.44 96 PHE A N 1
ATOM 761 C CA . PHE A 1 96 ? 8.815 8.376 -6.011 1.00 75.44 96 PHE A CA 1
ATOM 762 C C . PHE A 1 96 ? 10.197 8.725 -6.553 1.00 75.44 96 PHE A C 1
ATOM 764 O O . PHE A 1 96 ? 10.928 9.493 -5.929 1.00 75.44 96 PHE A O 1
ATOM 771 N N . SER A 1 97 ? 10.543 8.191 -7.717 1.00 75.56 97 SER A N 1
ATOM 772 C CA . SER A 1 97 ? 11.698 8.635 -8.497 1.00 75.56 97 SER A CA 1
ATOM 773 C C . SER A 1 97 ? 11.510 10.073 -8.993 1.00 75.56 97 SER A C 1
ATOM 775 O O . SER A 1 97 ? 10.387 10.568 -9.086 1.00 75.56 97 SER A O 1
ATOM 777 N N . GLU A 1 98 ? 12.598 10.752 -9.358 1.00 78.25 98 GLU A N 1
ATOM 778 C CA . GLU A 1 98 ? 12.530 12.109 -9.927 1.00 78.25 98 GLU A CA 1
ATOM 779 C C . GLU A 1 98 ? 11.616 12.171 -11.157 1.00 78.25 98 GLU A C 1
ATOM 781 O O . GLU A 1 98 ? 10.781 13.065 -11.271 1.00 78.25 98 GLU A O 1
ATOM 786 N N . ARG A 1 99 ? 11.682 11.151 -12.023 1.00 77.56 99 ARG A N 1
ATOM 787 C CA . ARG A 1 99 ? 10.825 11.044 -13.209 1.00 77.56 99 ARG A CA 1
ATOM 788 C C . ARG A 1 99 ? 9.339 10.930 -12.855 1.00 77.56 99 ARG A C 1
ATOM 790 O O . ARG A 1 99 ? 8.502 11.527 -13.526 1.00 77.56 99 ARG A O 1
ATOM 797 N N . GLU A 1 100 ? 9.001 10.168 -11.819 1.00 76.50 100 GLU A N 1
ATOM 798 C CA . GLU A 1 100 ? 7.617 10.031 -11.344 1.00 76.50 100 GLU A CA 1
ATOM 799 C C . GLU A 1 100 ? 7.121 11.321 -10.686 1.00 76.50 100 GLU A C 1
ATOM 801 O O . GLU A 1 100 ? 5.985 11.730 -10.919 1.00 76.50 100 GLU A O 1
ATOM 806 N N . ARG A 1 101 ? 7.978 12.011 -9.926 1.00 77.69 101 ARG A N 1
ATOM 807 C CA . ARG A 1 101 ? 7.653 13.324 -9.347 1.00 77.69 101 ARG A CA 1
ATOM 808 C C . ARG A 1 101 ? 7.397 14.360 -10.420 1.00 77.69 101 ARG A C 1
ATOM 810 O O . ARG A 1 101 ? 6.443 15.118 -10.299 1.00 77.69 101 ARG A O 1
ATOM 817 N N . ASP A 1 102 ? 8.193 14.369 -11.481 1.00 81.25 102 ASP A N 1
ATOM 818 C CA . ASP A 1 102 ? 7.985 15.265 -12.614 1.00 81.25 102 ASP A CA 1
ATOM 819 C C . ASP A 1 102 ? 6.661 14.993 -13.328 1.00 81.25 102 ASP A C 1
ATOM 821 O O . ASP A 1 102 ? 5.960 15.938 -13.688 1.00 81.25 102 ASP A O 1
ATOM 825 N N . LEU A 1 103 ? 6.273 13.724 -13.486 1.00 79.62 103 LEU A N 1
ATOM 826 C CA . LEU A 1 103 ? 4.958 13.367 -14.026 1.00 79.62 103 LEU A CA 1
ATOM 827 C C . LEU A 1 103 ? 3.822 13.879 -13.129 1.00 79.62 103 LEU A C 1
ATOM 829 O O . LEU A 1 103 ? 2.877 14.488 -13.630 1.00 79.62 103 LEU A O 1
ATOM 833 N N . ILE A 1 104 ? 3.938 13.699 -11.811 1.00 78.19 104 ILE A N 1
ATOM 834 C CA . ILE A 1 104 ? 2.945 14.169 -10.834 1.00 78.19 104 ILE A CA 1
ATOM 835 C C . ILE A 1 104 ? 2.875 15.705 -10.816 1.00 78.19 104 ILE A C 1
ATOM 837 O O . ILE A 1 104 ? 1.790 16.278 -10.897 1.00 78.19 104 ILE A O 1
ATOM 841 N N . ASN A 1 105 ? 4.021 16.387 -10.770 1.00 81.50 105 ASN A N 1
ATOM 842 C CA . ASN A 1 105 ? 4.112 17.849 -10.773 1.00 81.50 105 ASN A CA 1
ATOM 843 C C . ASN A 1 105 ? 3.535 18.449 -12.066 1.00 81.50 105 ASN A C 1
ATOM 845 O O . ASN A 1 105 ? 2.884 19.494 -12.018 1.00 81.50 105 ASN A O 1
ATOM 849 N N . ARG A 1 106 ? 3.733 17.788 -13.217 1.00 82.88 106 ARG A N 1
ATOM 850 C CA . ARG A 1 106 ? 3.104 18.179 -14.489 1.00 82.88 106 ARG A CA 1
ATOM 851 C C . ARG A 1 106 ? 1.589 18.000 -14.454 1.00 82.88 106 ARG A C 1
ATOM 853 O O . ARG A 1 106 ? 0.885 18.908 -14.874 1.00 82.88 106 ARG A O 1
ATOM 860 N N . ALA A 1 107 ? 1.092 16.878 -13.931 1.00 82.31 107 ALA A N 1
ATOM 861 C CA . ALA A 1 107 ? -0.345 16.611 -13.846 1.00 82.31 107 ALA A CA 1
ATOM 862 C C . ALA A 1 107 ? -1.079 17.585 -12.906 1.00 82.31 107 ALA A C 1
ATOM 864 O O . ALA A 1 107 ? -2.197 17.997 -13.194 1.00 82.31 107 ALA A O 1
ATOM 865 N N . ILE A 1 108 ? -0.443 17.980 -11.800 1.00 80.06 108 ILE A N 1
ATOM 866 C CA . ILE A 1 108 ? -1.005 18.926 -10.822 1.00 80.06 108 ILE A CA 1
ATOM 867 C C . ILE A 1 108 ? -0.829 20.391 -11.274 1.00 80.06 108 ILE A C 1
ATOM 869 O O . ILE A 1 108 ? -1.496 21.290 -10.765 1.00 80.06 108 ILE A O 1
ATOM 873 N N . GLY A 1 109 ? 0.083 20.665 -12.212 1.00 75.56 109 GLY A N 1
ATOM 874 C CA . GLY A 1 109 ? 0.409 22.026 -12.654 1.00 75.56 109 GLY A CA 1
ATOM 875 C C . GLY A 1 109 ? 1.150 22.864 -11.602 1.00 75.56 109 GLY A C 1
ATOM 876 O O . GLY A 1 109 ? 1.330 24.068 -11.778 1.00 75.56 109 GLY A O 1
ATOM 877 N N . ARG A 1 110 ? 1.593 22.249 -10.498 1.00 69.81 110 ARG A N 1
ATOM 878 C CA . ARG A 1 110 ? 2.398 22.878 -9.442 1.00 69.81 110 ARG A CA 1
ATOM 879 C C . ARG A 1 110 ? 3.523 21.942 -9.021 1.00 69.81 110 ARG A C 1
ATOM 881 O O . ARG A 1 110 ? 3.322 20.739 -8.877 1.00 69.81 110 ARG A O 1
ATOM 888 N N . ARG A 1 111 ? 4.704 22.510 -8.762 1.00 64.38 111 ARG A N 1
ATOM 889 C CA . ARG A 1 111 ? 5.858 21.792 -8.205 1.00 64.38 111 ARG A CA 1
ATOM 890 C C . ARG A 1 111 ? 5.665 21.586 -6.699 1.00 64.38 111 ARG A C 1
ATOM 892 O O . ARG A 1 111 ? 6.249 22.301 -5.899 1.00 64.38 111 ARG A O 1
ATOM 899 N N . LEU A 1 112 ? 4.790 20.663 -6.309 1.00 64.31 112 LEU A N 1
ATOM 900 C CA . LEU A 1 112 ? 4.561 20.343 -4.892 1.00 64.31 112 LEU A CA 1
ATOM 901 C C . LEU A 1 112 ? 5.578 19.320 -4.362 1.00 64.31 112 LEU A C 1
ATOM 903 O O . LEU A 1 112 ? 5.887 19.321 -3.175 1.00 64.31 112 LEU A O 1
ATOM 907 N N . TRP A 1 113 ? 6.136 18.480 -5.239 1.00 60.25 113 TRP A N 1
ATOM 908 C CA . TRP A 1 113 ? 7.098 17.431 -4.890 1.00 60.25 113 TRP A CA 1
ATOM 909 C C . TRP A 1 113 ? 8.462 17.728 -5.541 1.00 60.25 113 TRP A C 1
ATOM 911 O O . TRP A 1 113 ? 8.758 17.190 -6.605 1.00 60.25 113 TRP A O 1
ATOM 921 N N . ILE A 1 114 ? 9.269 18.628 -4.954 1.00 55.91 114 ILE A N 1
ATOM 922 C CA . ILE A 1 114 ? 10.552 19.123 -5.531 1.00 55.91 114 ILE A CA 1
ATOM 923 C C . ILE A 1 114 ? 11.807 18.426 -4.951 1.00 55.91 114 ILE A C 1
ATOM 925 O O . ILE A 1 114 ? 12.927 18.794 -5.281 1.00 55.91 114 ILE A O 1
ATOM 929 N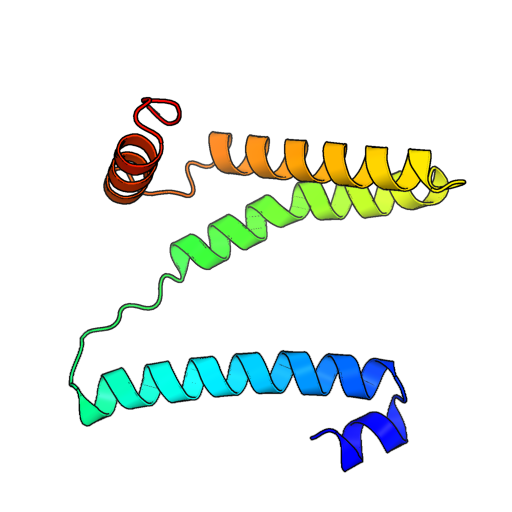 N . PHE A 1 115 ? 11.667 17.425 -4.082 1.00 52.34 115 PHE A N 1
ATOM 930 C CA . PHE A 1 115 ? 12.794 16.808 -3.355 1.00 52.34 115 PHE A CA 1
ATOM 931 C C . PHE A 1 115 ? 12.935 15.357 -3.714 1.00 52.34 115 PHE A C 1
ATOM 933 O O . PHE A 1 115 ? 11.878 14.703 -3.745 1.00 52.34 115 PHE A O 1
#

Sequence (115 aa):
MDIILVKYFGIVGAAIATGSAGLLAYFYYWAAFRWHVKLKLHFPFIALIKTMANLTPMALFVILARPFIQNIISLILVIISGAAIYIFMSYKNKIFSERERDLINRAIGRRLWIF

Foldseek 3Di:
DLVPQCVPPNPVSVVVVVVVVVVVVVVVVVVCCCPPVVDPDDDPVVLVVLLVVLLVVLVVQLVVLVVVCPDPVSVVVNVVVSVVSSVVSCLVSVSDDPVRLVVVCVVVVHNPNVD

Secondary structure (DSSP, 8-state):
-HHHHHHHHHHHHHHHHHHHHHHHHHHHHHHHHHHTS-------HHHHHHHHHHHHHHHHHHHHHGGG--SHHHHHHHHHHHHHHHHHHHHHTT-S-HHHHHHHHHHHTS-----